Protein AF-A0A5Q0M4Z4-F1 (afdb_monomer)

Sequence (106 aa):
MWKPTTPIVFAGRTLTDQEAWWHEFKDEFYELYEGAVDSDLLTIVCDTMHPRAFNDDPRDIARLAHAVLTYERPELAEAAHGERAHLWRTAAPRAKRSTSCRRPRR

Nearest PDB structures (foldseek):
  7pzm-assembly1_D  TM=2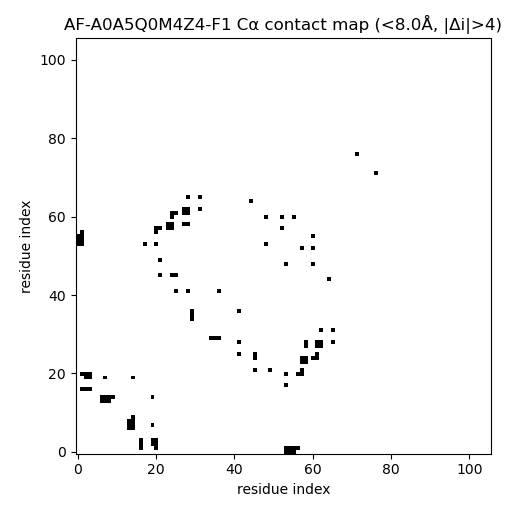.101E-01  e=8.285E+00  Hepatitis B virus ayw/France/Tiollais/1979

Secondary structure (DSSP, 8-state):
----SSPPEETTEEPPHHHHHHHHHHHHHHHHTTT---HHHHHHHHHHHHHHHTTS-HHHHHHHHHHHHS---HHHHHHHHHHHHHHHHHHS---------PPPP-

pLDDT: mean 79.17, std 16.77, range [39.78, 95.44]

Mean predicted aligned error: 13.38 Å

Structure (mmCIF, N/CA/C/O backbone):
data_AF-A0A5Q0M4Z4-F1
#
_entry.id   AF-A0A5Q0M4Z4-F1
#
loop_
_atom_site.group_PDB
_atom_site.id
_atom_site.type_symbol
_atom_site.label_atom_id
_atom_site.label_alt_id
_atom_site.label_comp_id
_atom_site.label_asym_id
_atom_site.label_entity_id
_atom_site.label_seq_id
_atom_site.pdbx_PDB_ins_code
_atom_site.Cartn_x
_atom_site.Cartn_y
_atom_site.Cartn_z
_atom_site.occupancy
_atom_site.B_iso_or_equiv
_atom_site.auth_seq_id
_atom_site.auth_comp_id
_atom_site.auth_asym_id
_atom_site.auth_atom_id
_atom_site.pdbx_PDB_model_num
ATOM 1 N N . MET A 1 1 ? -9.690 14.301 4.132 1.00 78.94 1 MET A N 1
ATOM 2 C CA . MET A 1 1 ? -9.261 13.109 4.882 1.00 78.94 1 MET A CA 1
ATOM 3 C C . MET A 1 1 ? -9.973 11.945 4.247 1.00 78.94 1 MET A C 1
ATOM 5 O O . MET A 1 1 ? -11.202 11.941 4.290 1.00 78.94 1 MET A O 1
ATOM 9 N N . TRP A 1 2 ? -9.235 11.082 3.547 1.00 91.31 2 TRP A N 1
ATOM 10 C CA . TRP A 1 2 ? -9.821 9.897 2.927 1.00 91.31 2 TRP A CA 1
ATOM 11 C C . TRP A 1 2 ? -10.424 9.006 4.015 1.00 91.31 2 TRP A C 1
ATOM 13 O O . TRP A 1 2 ? -9.946 8.999 5.153 1.00 91.31 2 TRP A O 1
ATOM 23 N N . LYS A 1 3 ? -11.503 8.301 3.674 1.00 88.94 3 LYS A N 1
ATOM 24 C CA . LYS A 1 3 ? -12.176 7.366 4.572 1.00 88.94 3 LYS A CA 1
ATOM 25 C C . LYS A 1 3 ? -12.549 6.105 3.809 1.00 88.94 3 LYS A C 1
ATOM 27 O O . LYS A 1 3 ? -13.030 6.224 2.680 1.00 88.94 3 LYS A O 1
ATOM 32 N N . PRO A 1 4 ? -12.399 4.927 4.427 1.00 88.69 4 PRO A N 1
ATOM 33 C CA . PRO A 1 4 ? -12.802 3.685 3.796 1.00 88.69 4 PRO A CA 1
ATOM 34 C C . PRO A 1 4 ? -14.325 3.659 3.617 1.00 88.69 4 PRO A C 1
ATOM 36 O O . PRO A 1 4 ? -15.081 4.085 4.495 1.00 88.69 4 PRO A O 1
ATOM 39 N N . THR A 1 5 ? -14.789 3.136 2.480 1.00 88.94 5 THR A N 1
ATOM 40 C CA . THR A 1 5 ? -16.232 3.024 2.183 1.00 88.94 5 THR A CA 1
ATOM 41 C C . THR A 1 5 ? -16.933 2.085 3.167 1.00 88.94 5 THR A C 1
ATOM 43 O O . THR A 1 5 ? -18.078 2.311 3.560 1.00 88.94 5 THR A O 1
ATOM 46 N N . THR A 1 6 ? -16.228 1.041 3.601 1.00 88.06 6 THR A N 1
ATOM 47 C CA . THR A 1 6 ? -16.676 0.094 4.622 1.00 88.06 6 THR A CA 1
ATOM 48 C C . THR A 1 6 ? -15.653 0.025 5.748 1.00 88.0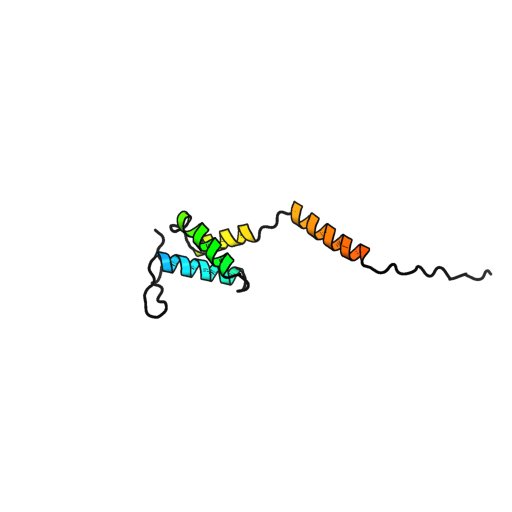6 6 THR A C 1
ATOM 50 O O . THR A 1 6 ? -14.462 -0.075 5.455 1.00 88.06 6 THR A O 1
ATOM 53 N N . PRO A 1 7 ? -16.074 0.020 7.026 1.00 89.81 7 PRO A N 1
ATOM 54 C CA . PRO A 1 7 ? -15.149 -0.150 8.138 1.00 89.81 7 PRO A CA 1
ATOM 55 C C . PRO A 1 7 ? -14.346 -1.445 7.997 1.00 89.81 7 PRO A C 1
ATOM 57 O O . PRO A 1 7 ? -14.921 -2.527 7.871 1.00 89.81 7 PRO A O 1
ATOM 60 N N . ILE A 1 8 ? -13.020 -1.336 8.042 1.00 89.62 8 ILE A N 1
ATOM 61 C CA . ILE A 1 8 ? -12.132 -2.495 7.968 1.00 89.62 8 ILE A CA 1
ATOM 62 C C . ILE A 1 8 ? -11.943 -3.036 9.383 1.00 89.62 8 ILE A C 1
ATOM 64 O O . ILE A 1 8 ? -11.459 -2.327 10.268 1.00 89.62 8 ILE A O 1
ATOM 68 N N . VAL A 1 9 ? -12.337 -4.290 9.602 1.00 91.81 9 VAL A N 1
ATOM 69 C CA . VAL A 1 9 ? -12.134 -4.992 10.874 1.00 91.81 9 VAL A CA 1
ATOM 70 C C . VAL A 1 9 ? -10.950 -5.936 10.724 1.00 91.81 9 VAL A C 1
ATOM 72 O O . VAL A 1 9 ? -11.007 -6.892 9.957 1.00 91.81 9 VAL A O 1
ATOM 75 N N . PHE A 1 10 ? -9.890 -5.688 11.486 1.00 88.00 10 PHE A N 1
ATOM 76 C CA . PHE A 1 10 ? -8.681 -6.503 11.491 1.00 88.00 10 PHE A CA 1
ATOM 77 C C . PHE A 1 10 ? -8.393 -6.982 12.913 1.00 88.00 10 PHE A C 1
ATOM 79 O O . PHE A 1 10 ? -8.361 -6.183 13.846 1.00 88.00 10 PHE A O 1
ATOM 86 N N . ALA A 1 11 ? -8.210 -8.293 13.100 1.00 88.44 11 ALA A N 1
ATOM 87 C CA . ALA A 1 11 ? -7.981 -8.909 14.414 1.00 88.44 11 ALA A CA 1
ATOM 88 C C . ALA A 1 11 ? -9.017 -8.507 15.495 1.00 88.44 11 ALA A C 1
ATOM 90 O O . ALA A 1 11 ? -8.674 -8.293 16.656 1.00 88.44 11 ALA A O 1
ATOM 91 N N . GLY A 1 12 ? -10.294 -8.378 15.113 1.00 89.94 12 GLY A N 1
ATOM 92 C CA . GLY A 1 12 ? -11.387 -8.045 16.035 1.00 89.94 12 GLY A CA 1
ATOM 93 C C . GLY A 1 12 ? -11.483 -6.567 16.437 1.00 89.94 12 GLY A C 1
ATOM 94 O O . GLY A 1 12 ? -12.357 -6.225 17.231 1.00 89.94 12 GLY A O 1
ATOM 95 N N . ARG A 1 13 ? -10.639 -5.686 15.881 1.00 93.81 13 ARG A N 1
ATOM 96 C CA . ARG A 1 13 ? -10.749 -4.227 16.037 1.00 93.81 13 ARG A CA 1
ATOM 97 C C . ARG A 1 13 ? -11.046 -3.546 14.706 1.00 93.81 13 ARG A C 1
ATOM 99 O O . ARG A 1 13 ? -10.540 -3.960 13.666 1.00 93.81 13 ARG A O 1
ATOM 106 N N . THR A 1 14 ? -11.829 -2.475 14.748 1.00 94.25 14 THR A N 1
ATOM 107 C CA . THR A 1 14 ? -11.998 -1.583 13.597 1.00 94.25 14 THR A CA 1
ATOM 108 C C . THR A 1 14 ? -10.753 -0.719 13.450 1.00 94.25 14 THR A C 1
ATOM 110 O O . THR A 1 14 ? -10.300 -0.121 14.428 1.00 94.25 14 THR A O 1
ATOM 113 N N . LEU A 1 15 ? -10.200 -0.673 12.243 1.00 93.56 15 LEU A N 1
ATOM 114 C CA . LEU A 1 15 ? -9.068 0.184 11.915 1.00 93.56 15 LEU A CA 1
ATOM 115 C C . LEU A 1 15 ? -9.481 1.659 11.928 1.00 93.56 15 LEU A C 1
ATOM 117 O O . LEU A 1 15 ? -10.592 2.015 11.531 1.00 93.56 15 LEU A O 1
ATOM 121 N N . THR A 1 16 ? -8.570 2.521 12.371 1.00 93.12 16 THR A N 1
ATOM 122 C CA . THR A 1 16 ? -8.692 3.972 12.170 1.00 93.12 16 THR A CA 1
ATOM 123 C C . THR A 1 16 ? -8.623 4.322 10.682 1.00 93.12 16 THR A C 1
ATOM 125 O O . THR A 1 16 ? -8.085 3.547 9.897 1.00 93.12 16 THR A O 1
ATOM 128 N N . ASP A 1 17 ? -9.099 5.507 10.285 1.00 91.88 17 ASP A N 1
ATOM 129 C CA . ASP A 1 17 ? -9.023 5.974 8.887 1.00 91.88 17 ASP A CA 1
ATOM 130 C C . ASP A 1 17 ? -7.588 5.877 8.323 1.00 91.88 17 ASP A C 1
ATOM 132 O O . ASP A 1 17 ? -7.386 5.475 7.181 1.00 91.88 17 ASP A O 1
ATOM 136 N N . GLN A 1 18 ? -6.582 6.175 9.152 1.00 90.75 18 GLN A N 1
ATOM 137 C CA . GLN A 1 18 ? -5.164 6.048 8.812 1.00 90.75 18 GLN A CA 1
ATOM 138 C C . GLN A 1 18 ? -4.713 4.591 8.653 1.00 90.75 18 GLN A C 1
ATOM 140 O O . GLN A 1 18 ? -4.081 4.244 7.658 1.00 90.75 18 GLN A O 1
ATOM 145 N N . GLU A 1 19 ? -5.038 3.721 9.610 1.00 92.31 19 GLU A N 1
ATOM 146 C CA . GLU A 1 19 ? -4.693 2.298 9.510 1.00 92.31 19 GLU A CA 1
ATOM 147 C C . GLU A 1 19 ? -5.404 1.627 8.327 1.00 92.31 19 GLU A C 1
ATOM 149 O O . GLU A 1 19 ? -4.819 0.771 7.669 1.00 92.31 19 GLU A O 1
ATOM 154 N N . ALA A 1 20 ? -6.642 2.032 8.038 1.00 93.75 20 ALA A N 1
ATOM 155 C CA . ALA A 1 20 ? -7.405 1.565 6.890 1.00 93.75 20 ALA A CA 1
ATOM 156 C C . ALA A 1 20 ? -6.757 2.009 5.573 1.00 93.75 20 ALA A C 1
ATOM 158 O O . ALA A 1 20 ? -6.624 1.197 4.662 1.00 93.75 20 ALA A O 1
ATOM 159 N N . TRP A 1 21 ? -6.282 3.258 5.498 1.00 94.56 21 TRP A N 1
ATOM 160 C CA . TRP A 1 21 ? -5.569 3.757 4.321 1.00 94.56 21 TRP A CA 1
ATOM 161 C C . TRP A 1 21 ? -4.299 2.940 4.077 1.00 94.56 21 TRP A C 1
ATOM 163 O O . TRP A 1 21 ? -4.062 2.468 2.967 1.00 94.56 21 TRP A O 1
ATOM 173 N N . TRP A 1 22 ? -3.504 2.704 5.127 1.00 92.88 22 TRP A N 1
ATOM 174 C CA . TRP A 1 22 ? -2.304 1.869 5.031 1.00 92.88 22 TRP A CA 1
ATOM 175 C C . TRP A 1 22 ? -2.616 0.437 4.620 1.00 92.88 22 TRP A C 1
ATOM 177 O O . TRP A 1 22 ? -1.852 -0.145 3.853 1.00 92.88 22 TRP A O 1
ATOM 187 N N . HIS A 1 23 ? -3.702 -0.131 5.141 1.00 92.62 23 HIS A N 1
ATOM 188 C CA . HIS A 1 23 ? -4.129 -1.477 4.794 1.00 92.62 23 HIS A CA 1
ATOM 189 C C . HIS A 1 23 ? -4.446 -1.577 3.300 1.00 92.62 23 HIS A C 1
ATOM 191 O O . HIS A 1 23 ? -3.869 -2.420 2.624 1.00 92.62 23 HIS A O 1
ATOM 197 N N . GLU A 1 24 ? -5.305 -0.702 2.771 1.00 94.19 24 GLU A N 1
ATOM 198 C CA . GLU A 1 24 ? -5.680 -0.731 1.351 1.00 94.19 24 GLU A CA 1
ATOM 199 C C . GLU A 1 24 ? -4.502 -0.425 0.419 1.00 94.19 24 GLU A C 1
ATOM 201 O O . GLU A 1 24 ? -4.358 -1.077 -0.612 1.00 94.19 24 GLU A O 1
ATOM 206 N N . PHE A 1 25 ? -3.620 0.507 0.795 1.00 94.31 25 PHE A N 1
ATOM 207 C CA . PHE A 1 25 ? -2.418 0.801 0.011 1.00 94.31 25 PHE A CA 1
ATOM 208 C C . PHE A 1 25 ? -1.511 -0.429 -0.087 1.00 94.31 25 PHE A C 1
ATOM 210 O O . PHE A 1 25 ? -1.044 -0.779 -1.168 1.00 94.31 25 PHE A O 1
ATOM 217 N N . LYS A 1 26 ? -1.240 -1.082 1.052 1.00 92.50 26 LYS A N 1
ATOM 218 C CA . LYS A 1 26 ? -0.338 -2.237 1.108 1.00 92.50 26 LYS A CA 1
ATOM 219 C C . LYS A 1 26 ? -0.904 -3.441 0.367 1.00 92.50 26 LYS A C 1
ATOM 221 O O . LYS A 1 26 ? -0.131 -4.132 -0.283 1.00 92.50 26 LYS A O 1
ATOM 226 N N . ASP A 1 27 ? -2.208 -3.663 0.470 1.00 93.19 27 ASP A N 1
ATOM 227 C CA . ASP A 1 27 ? -2.910 -4.757 -0.201 1.00 93.19 27 ASP A CA 1
ATOM 228 C C . ASP A 1 27 ? -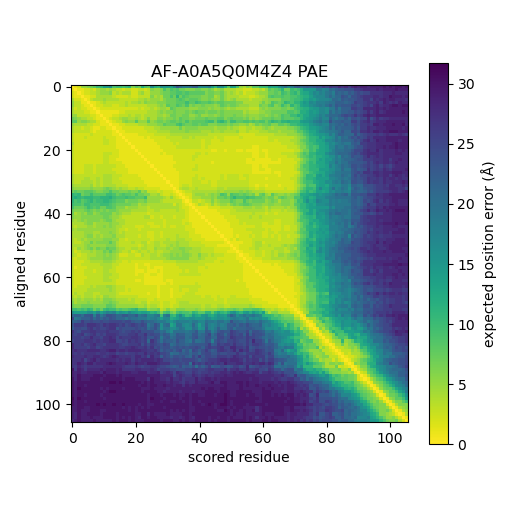2.816 -4.614 -1.729 1.00 93.19 27 ASP A C 1
ATOM 230 O O . ASP A 1 27 ? -2.231 -5.472 -2.387 1.00 93.19 27 ASP A O 1
ATOM 234 N N . GLU A 1 28 ? -3.229 -3.467 -2.285 1.00 94.50 28 GLU A N 1
ATOM 235 C CA . GLU A 1 28 ? -3.137 -3.204 -3.732 1.00 94.50 28 GLU A CA 1
ATOM 236 C C . GLU A 1 28 ? -1.679 -3.255 -4.221 1.00 94.50 28 GLU A C 1
ATOM 238 O O . GLU A 1 28 ? -1.378 -3.830 -5.264 1.00 94.50 28 GLU A O 1
ATOM 243 N N . PHE A 1 29 ? -0.734 -2.686 -3.466 1.00 91.75 29 PHE A N 1
ATOM 244 C CA . PHE A 1 29 ? 0.676 -2.700 -3.856 1.00 91.75 29 PHE A CA 1
ATOM 245 C C . PHE A 1 29 ? 1.277 -4.113 -3.826 1.00 91.75 29 PHE A C 1
ATOM 247 O O . PHE A 1 29 ? 2.101 -4.450 -4.675 1.00 91.75 29 PHE A O 1
ATOM 254 N N . TYR A 1 30 ? 0.863 -4.953 -2.875 1.00 91.12 30 TYR A N 1
ATOM 255 C CA . TYR A 1 30 ? 1.265 -6.357 -2.812 1.00 91.12 30 TYR A CA 1
ATOM 256 C C . TYR A 1 30 ? 0.704 -7.149 -3.999 1.00 91.12 30 TYR A C 1
ATOM 258 O O . TYR A 1 30 ? 1.441 -7.919 -4.616 1.00 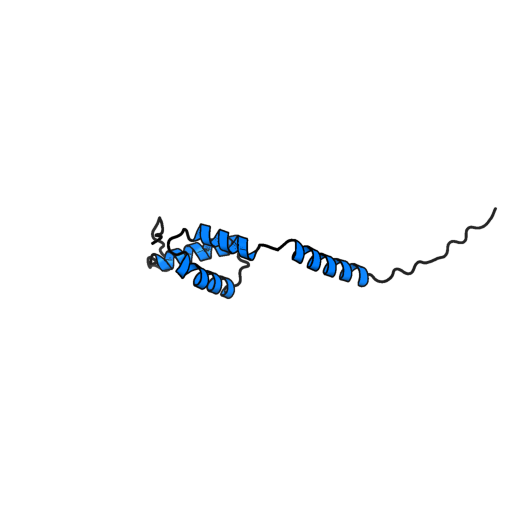91.12 30 TYR A O 1
ATOM 266 N N . GLU A 1 31 ? -0.560 -6.913 -4.366 1.00 92.44 31 GLU A N 1
ATOM 267 C CA . GLU 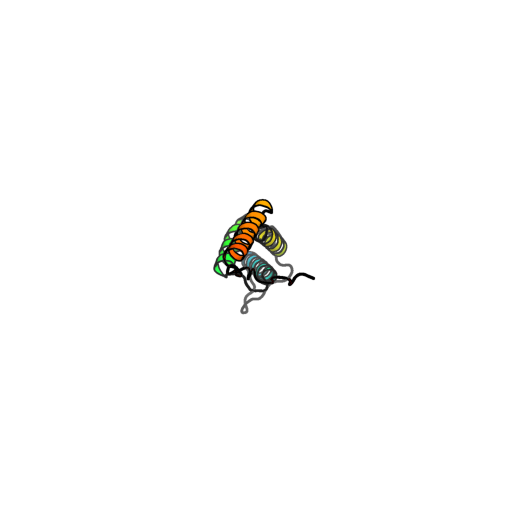A 1 31 ? -1.194 -7.515 -5.544 1.00 92.44 31 GLU A CA 1
ATOM 268 C C . GLU A 1 31 ? -0.495 -7.117 -6.853 1.00 92.44 31 GLU A C 1
ATOM 270 O O . GLU A 1 31 ? -0.227 -7.983 -7.686 1.00 92.44 31 GLU A O 1
ATOM 275 N N . LEU A 1 32 ? -0.128 -5.840 -7.021 1.00 91.38 32 LEU A N 1
ATOM 276 C CA . LEU A 1 32 ? 0.564 -5.340 -8.220 1.00 91.38 32 LEU A CA 1
ATOM 277 C C . LEU A 1 32 ? 1.931 -6.004 -8.454 1.00 91.38 32 LEU A C 1
ATOM 279 O O . LEU A 1 32 ? 2.343 -6.175 -9.597 1.00 91.38 32 LEU A O 1
ATOM 283 N N . TYR A 1 33 ? 2.613 -6.405 -7.381 1.00 89.00 33 TYR A N 1
ATOM 284 C CA . TYR A 1 33 ? 3.876 -7.147 -7.437 1.00 89.00 33 TYR A CA 1
ATOM 285 C C . TYR A 1 33 ? 3.689 -8.674 -7.391 1.00 89.00 33 TYR A C 1
ATOM 287 O O . TYR A 1 33 ? 4.665 -9.395 -7.185 1.00 89.00 33 TYR A O 1
ATOM 295 N N . GLU A 1 34 ? 2.459 -9.184 -7.538 1.00 88.25 34 GLU A N 1
ATOM 296 C CA . GLU A 1 34 ? 2.120 -10.616 -7.441 1.00 88.25 34 GLU A CA 1
ATOM 297 C C . GLU A 1 34 ? 2.636 -11.270 -6.141 1.00 88.25 34 GLU A C 1
ATOM 299 O O . GLU A 1 34 ? 3.027 -12.438 -6.095 1.00 88.25 34 GLU A O 1
ATOM 304 N N . GLY A 1 35 ? 2.684 -10.486 -5.064 1.00 83.62 35 GLY A N 1
ATOM 305 C CA . GLY A 1 35 ? 3.205 -10.886 -3.762 1.00 83.62 35 GLY A CA 1
ATOM 306 C C . GLY A 1 35 ? 4.729 -11.004 -3.654 1.00 83.62 35 GLY A C 1
ATOM 307 O O . GLY A 1 35 ? 5.236 -11.372 -2.594 1.00 83.62 35 GLY A O 1
ATOM 308 N N . ALA A 1 36 ? 5.471 -10.649 -4.705 1.00 85.31 36 ALA A N 1
ATOM 309 C CA . ALA A 1 36 ? 6.934 -10.660 -4.746 1.00 85.31 36 ALA A CA 1
ATOM 310 C C . ALA A 1 36 ? 7.569 -9.319 -4.321 1.00 85.31 36 ALA A C 1
ATOM 312 O O . ALA A 1 36 ? 8.693 -9.005 -4.720 1.00 85.31 36 ALA A O 1
ATOM 313 N N . VAL A 1 37 ? 6.861 -8.513 -3.524 1.00 84.88 37 VAL A N 1
ATOM 314 C CA . VAL A 1 37 ? 7.381 -7.247 -2.996 1.00 84.88 37 VAL A CA 1
ATOM 315 C C . VAL A 1 37 ? 8.089 -7.459 -1.661 1.00 84.88 37 VAL A C 1
ATOM 317 O O . VAL A 1 37 ? 7.596 -8.142 -0.764 1.00 84.88 37 VAL A O 1
ATOM 320 N N . ASP A 1 38 ? 9.258 -6.841 -1.532 1.00 87.75 38 ASP A N 1
ATOM 321 C CA . ASP A 1 38 ? 10.011 -6.793 -0.286 1.00 87.75 38 ASP A CA 1
ATOM 322 C C . ASP A 1 38 ? 9.249 -5.989 0.790 1.00 87.75 38 ASP A C 1
ATOM 324 O O . ASP A 1 38 ? 8.726 -4.901 0.527 1.00 87.75 38 ASP A O 1
ATOM 328 N N . SER A 1 39 ? 9.163 -6.527 2.011 1.00 84.12 39 SER A N 1
ATOM 329 C CA . SER A 1 39 ? 8.389 -5.912 3.098 1.00 84.12 39 SER A CA 1
ATOM 330 C C . SER A 1 39 ? 8.967 -4.579 3.575 1.00 84.12 39 SER A C 1
ATOM 332 O O . SER A 1 39 ? 8.210 -3.706 4.019 1.00 84.12 39 SER A O 1
ATOM 334 N N . ASP A 1 40 ? 10.286 -4.405 3.479 1.00 88.44 40 ASP A N 1
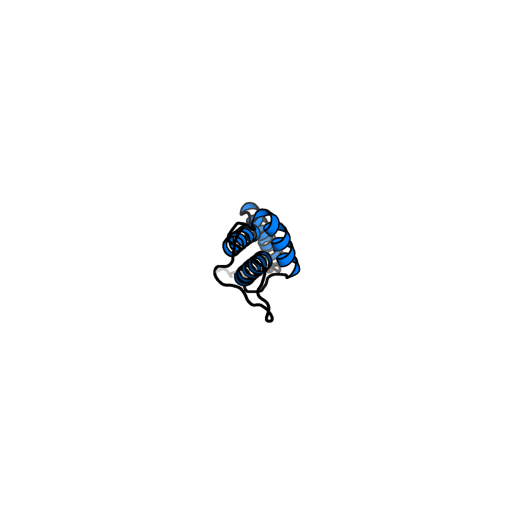ATOM 335 C CA . ASP A 1 40 ? 10.956 -3.168 3.874 1.00 88.44 40 ASP A CA 1
ATOM 336 C C . ASP A 1 40 ? 10.708 -2.097 2.812 1.00 88.44 40 ASP A C 1
ATOM 338 O O . ASP A 1 40 ? 10.329 -0.974 3.152 1.00 88.44 40 ASP A O 1
ATOM 342 N N . LEU A 1 41 ? 10.799 -2.457 1.526 1.00 87.25 41 LEU A N 1
ATOM 343 C CA . LEU A 1 41 ? 10.405 -1.584 0.419 1.00 87.25 41 LEU A CA 1
ATOM 344 C C . LEU A 1 41 ? 8.950 -1.124 0.567 1.00 87.25 41 LEU A C 1
ATOM 346 O O . LEU A 1 41 ? 8.673 0.074 0.489 1.00 87.25 41 LEU A O 1
ATOM 350 N N . LEU A 1 42 ? 8.026 -2.052 0.824 1.00 88.12 42 LEU A N 1
ATOM 351 C CA . LEU A 1 42 ? 6.609 -1.740 1.011 1.00 88.12 42 LEU A CA 1
ATOM 352 C C . LEU A 1 42 ? 6.393 -0.745 2.161 1.00 88.12 42 LEU A C 1
ATOM 354 O O . LEU A 1 42 ? 5.591 0.185 2.049 1.00 88.12 42 LEU A O 1
ATOM 358 N N . THR A 1 43 ? 7.125 -0.920 3.261 1.00 88.00 43 THR A N 1
ATOM 359 C CA . THR A 1 43 ? 7.067 -0.020 4.418 1.00 88.00 43 THR A CA 1
ATOM 360 C C . THR A 1 43 ? 7.604 1.367 4.068 1.00 88.00 43 THR A C 1
ATOM 362 O O . THR A 1 43 ? 6.913 2.357 4.300 1.00 88.00 43 THR A O 1
ATOM 365 N N . ILE A 1 44 ? 8.771 1.446 3.424 1.00 90.44 44 ILE A N 1
ATOM 366 C CA . ILE A 1 44 ? 9.398 2.711 3.014 1.00 90.44 44 ILE A CA 1
ATOM 367 C C . ILE A 1 44 ? 8.488 3.504 2.072 1.00 90.44 44 ILE A C 1
ATOM 369 O O . ILE A 1 44 ? 8.313 4.713 2.250 1.00 90.44 44 ILE A O 1
ATOM 373 N N . VAL A 1 45 ? 7.899 2.847 1.069 1.00 90.75 45 VAL A N 1
ATOM 374 C CA . VAL A 1 45 ? 6.995 3.505 0.116 1.00 90.75 45 VAL A CA 1
ATOM 375 C C . VAL A 1 45 ? 5.750 4.019 0.842 1.00 90.75 45 VAL A C 1
ATOM 377 O O . VAL A 1 45 ? 5.366 5.174 0.652 1.00 90.75 45 VAL A O 1
ATOM 380 N N . CYS A 1 46 ? 5.157 3.207 1.719 1.00 88.88 46 CYS A N 1
ATOM 381 C CA . CYS A 1 46 ? 3.968 3.587 2.478 1.00 88.88 46 CYS A CA 1
ATOM 382 C C . CYS A 1 46 ? 4.234 4.800 3.395 1.00 88.88 46 CYS A C 1
ATOM 384 O O . CYS A 1 46 ? 3.494 5.786 3.341 1.00 88.88 46 CYS A O 1
ATOM 386 N N . ASP A 1 47 ? 5.342 4.794 4.144 1.00 90.31 47 ASP A N 1
ATOM 387 C CA . ASP A 1 47 ? 5.753 5.906 5.016 1.00 90.31 47 ASP A CA 1
ATOM 388 C C . ASP A 1 47 ? 6.086 7.181 4.228 1.00 90.31 47 ASP A C 1
ATOM 390 O O . ASP A 1 47 ? 5.832 8.300 4.683 1.00 90.31 47 ASP A O 1
ATOM 394 N N . THR A 1 48 ? 6.625 7.033 3.018 1.00 91.44 48 THR A N 1
ATOM 395 C CA . THR A 1 48 ? 6.957 8.164 2.142 1.00 91.44 48 THR A CA 1
ATOM 396 C C . THR A 1 48 ? 5.705 8.819 1.558 1.00 91.44 48 THR A C 1
ATOM 398 O O . THR A 1 48 ? 5.624 10.053 1.475 1.00 91.44 48 THR A O 1
ATOM 401 N N . MET A 1 49 ? 4.731 8.011 1.140 1.00 89.00 49 MET A N 1
ATOM 402 C CA . MET A 1 49 ? 3.549 8.474 0.411 1.00 89.00 49 MET A CA 1
ATOM 403 C C . MET A 1 49 ? 2.451 8.977 1.345 1.00 89.00 49 MET A C 1
ATOM 405 O O . MET A 1 49 ? 1.844 10.013 1.068 1.00 89.00 49 MET A O 1
ATOM 409 N N . HIS A 1 50 ? 2.235 8.307 2.479 1.00 89.06 50 HIS A N 1
ATOM 410 C CA . HIS A 1 50 ? 1.119 8.598 3.377 1.00 89.06 50 HIS A CA 1
ATOM 411 C C . HIS A 1 50 ? 1.016 10.084 3.791 1.00 89.06 50 HIS A C 1
ATOM 413 O O . HIS A 1 50 ? -0.053 10.665 3.611 1.00 89.06 50 HIS A O 1
ATOM 419 N N . PRO A 1 51 ? 2.086 10.782 4.233 1.00 90.50 51 PRO A N 1
ATOM 420 C CA . PRO A 1 51 ? 1.983 12.192 4.629 1.00 90.50 51 PRO A CA 1
ATOM 421 C C . PRO A 1 51 ? 1.518 13.139 3.513 1.00 90.50 51 PRO A C 1
ATOM 423 O O . PRO A 1 51 ? 1.065 14.245 3.796 1.00 90.50 51 PRO A O 1
ATOM 426 N N . ARG A 1 52 ? 1.676 12.733 2.247 1.00 90.69 52 ARG A N 1
ATOM 427 C CA . ARG A 1 52 ? 1.382 13.548 1.060 1.00 90.69 52 ARG A CA 1
ATOM 428 C C . ARG A 1 52 ? 0.054 13.178 0.411 1.00 90.69 52 ARG A C 1
ATOM 430 O O . ARG A 1 52 ? -0.573 14.051 -0.172 1.00 90.69 52 ARG A O 1
ATOM 437 N N . ALA A 1 53 ? -0.351 11.916 0.534 1.00 91.69 53 ALA A N 1
ATOM 438 C CA . ALA A 1 53 ? -1.446 11.329 -0.228 1.00 91.69 53 ALA A CA 1
ATOM 439 C C . ALA A 1 53 ? -2.578 10.754 0.642 1.00 91.69 53 ALA A C 1
ATOM 441 O O . ALA A 1 53 ? -3.494 10.122 0.134 1.00 91.69 53 ALA A O 1
ATOM 442 N N . PHE A 1 54 ? -2.561 10.979 1.959 1.00 90.00 54 PHE A N 1
ATOM 443 C CA . PHE A 1 54 ? -3.598 10.473 2.870 1.00 90.00 54 PHE A CA 1
ATOM 444 C C . PHE A 1 54 ? -5.021 11.001 2.579 1.00 90.00 54 PHE A C 1
ATOM 446 O O . PHE A 1 54 ? -6.013 10.495 3.098 1.00 90.00 54 PHE A O 1
ATOM 453 N N . ASN A 1 55 ? -5.157 12.054 1.774 1.00 93.31 55 ASN A N 1
ATOM 454 C CA . ASN A 1 55 ? -6.469 12.535 1.336 1.00 93.31 55 ASN A CA 1
ATOM 455 C C . ASN A 1 55 ? -6.952 11.883 0.035 1.00 93.31 55 ASN A C 1
ATOM 457 O O . ASN A 1 55 ? -8.121 12.062 -0.302 1.00 93.31 55 ASN A O 1
ATOM 461 N N . ASP A 1 56 ? -6.081 11.149 -0.647 1.00 93.88 56 ASP A N 1
ATOM 462 C CA . ASP A 1 56 ? -6.332 10.506 -1.928 1.00 93.88 56 ASP A CA 1
ATOM 463 C C . ASP A 1 56 ? -6.633 9.014 -1.736 1.00 93.88 56 ASP A C 1
ATOM 465 O O . ASP A 1 56 ? -6.391 8.445 -0.665 1.00 93.88 56 ASP A O 1
ATOM 469 N N . ASP A 1 57 ? -7.176 8.380 -2.777 1.00 94.06 57 ASP A N 1
ATOM 470 C CA . ASP A 1 57 ? -7.485 6.951 -2.755 1.00 94.06 57 ASP A CA 1
ATOM 471 C C . ASP A 1 57 ? -6.189 6.120 -2.652 1.00 94.06 57 ASP A C 1
ATOM 473 O O . ASP A 1 57 ? -5.340 6.197 -3.547 1.00 94.06 57 ASP A O 1
ATOM 477 N N . PRO A 1 58 ? -6.008 5.313 -1.590 1.00 94.62 58 PRO A N 1
ATOM 478 C CA . PRO A 1 58 ? -4.792 4.534 -1.385 1.00 94.62 58 PRO A CA 1
ATOM 479 C C . PRO A 1 58 ? -4.483 3.574 -2.541 1.00 94.62 58 PRO A C 1
ATOM 481 O O . PRO A 1 58 ? -3.308 3.339 -2.821 1.00 94.62 58 PRO A O 1
ATOM 484 N N . ARG A 1 59 ? -5.493 3.051 -3.248 1.00 94.12 59 ARG A N 1
ATOM 485 C CA . ARG A 1 59 ? -5.297 2.126 -4.376 1.00 94.12 59 ARG A CA 1
ATOM 486 C C . ARG A 1 59 ? -4.752 2.847 -5.598 1.00 94.12 59 ARG A C 1
ATOM 488 O O . ARG A 1 59 ? -3.815 2.376 -6.239 1.00 94.12 59 ARG A O 1
ATOM 495 N N . ASP A 1 60 ? -5.284 4.027 -5.897 1.00 94.94 60 ASP A N 1
ATOM 496 C CA . ASP A 1 60 ? -4.779 4.844 -7.003 1.00 94.94 60 ASP A CA 1
ATOM 497 C C . ASP A 1 60 ? -3.352 5.328 -6.726 1.00 94.94 60 ASP A C 1
ATOM 499 O O . ASP A 1 60 ? -2.499 5.327 -7.618 1.00 94.94 60 ASP A O 1
ATOM 503 N N . ILE A 1 61 ? -3.052 5.656 -5.468 1.00 95.44 61 ILE A N 1
ATOM 504 C CA . ILE A 1 61 ? -1.701 6.018 -5.037 1.00 95.44 61 ILE A CA 1
ATOM 505 C C . ILE A 1 61 ? -0.746 4.819 -5.121 1.00 95.44 61 ILE A C 1
ATOM 507 O O . ILE A 1 61 ? 0.398 4.993 -5.547 1.00 95.44 61 ILE A O 1
ATOM 511 N N . ALA A 1 62 ? -1.196 3.603 -4.792 1.00 94.50 62 ALA A N 1
ATOM 512 C CA . ALA A 1 62 ? -0.413 2.378 -4.968 1.00 94.50 62 ALA A CA 1
ATOM 513 C C . ALA A 1 62 ? -0.089 2.114 -6.446 1.00 94.50 62 ALA A C 1
ATOM 515 O O . ALA A 1 62 ? 1.070 1.866 -6.784 1.00 94.50 62 ALA A O 1
ATOM 516 N N . ARG A 1 63 ? -1.068 2.266 -7.346 1.00 94.38 63 ARG A N 1
ATOM 517 C CA . ARG A 1 63 ? -0.864 2.143 -8.801 1.00 94.38 63 ARG A CA 1
ATOM 518 C C . ARG A 1 63 ? 0.112 3.175 -9.341 1.00 94.38 63 ARG A C 1
ATOM 520 O O . ARG A 1 63 ? 0.974 2.836 -10.150 1.00 94.38 63 ARG A O 1
ATOM 527 N N . LEU A 1 64 ? 0.003 4.424 -8.886 1.00 93.62 64 LEU A N 1
ATOM 528 C CA . LEU A 1 64 ? 0.929 5.488 -9.266 1.00 93.62 64 LEU A CA 1
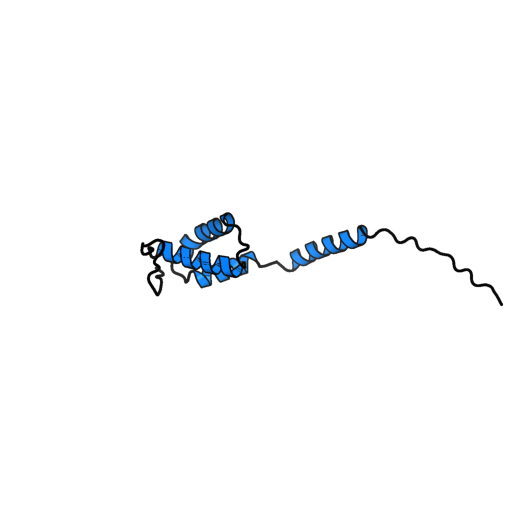ATOM 529 C C . LEU A 1 64 ? 2.353 5.171 -8.795 1.00 93.62 64 LEU A C 1
ATOM 531 O O . LEU A 1 64 ? 3.297 5.277 -9.577 1.00 93.62 64 LEU A O 1
ATOM 535 N N . ALA A 1 65 ? 2.508 4.757 -7.536 1.00 91.75 65 ALA A N 1
ATOM 536 C CA . ALA A 1 65 ? 3.799 4.380 -6.973 1.00 91.75 65 ALA A CA 1
ATOM 537 C C . ALA A 1 65 ? 4.423 3.205 -7.740 1.00 91.75 65 ALA A C 1
ATOM 539 O O . ALA A 1 65 ? 5.590 3.277 -8.121 1.00 91.75 65 ALA A O 1
ATOM 540 N N . HIS A 1 66 ? 3.634 2.167 -8.027 1.00 91.25 66 HIS A N 1
ATOM 541 C CA . HIS A 1 66 ? 4.062 1.030 -8.835 1.00 91.25 66 HIS A CA 1
ATOM 542 C C . HIS A 1 66 ? 4.526 1.483 -10.222 1.00 91.25 66 HIS A C 1
ATOM 544 O O . HIS A 1 66 ? 5.660 1.208 -10.598 1.00 91.25 66 HIS A O 1
ATOM 550 N N . ALA A 1 67 ? 3.709 2.258 -10.943 1.00 90.62 67 ALA A N 1
ATOM 551 C CA . ALA A 1 67 ? 4.047 2.743 -12.280 1.00 90.62 67 ALA A CA 1
ATOM 552 C C . ALA A 1 67 ? 5.366 3.531 -12.309 1.00 90.62 67 ALA A C 1
ATOM 554 O O . ALA A 1 67 ? 6.157 3.360 -13.233 1.00 90.62 67 ALA A O 1
ATOM 555 N N . VAL A 1 68 ? 5.622 4.365 -11.296 1.00 89.12 68 VAL A N 1
ATOM 556 C CA . VAL A 1 68 ? 6.878 5.120 -11.167 1.00 89.12 68 VAL A CA 1
ATOM 557 C C . VAL A 1 68 ? 8.067 4.198 -10.885 1.00 89.12 68 VAL A C 1
ATOM 559 O O . VAL A 1 68 ? 9.136 4.401 -11.456 1.00 89.12 68 VAL A O 1
ATOM 562 N N . LEU A 1 69 ? 7.900 3.189 -10.028 1.00 86.69 69 LEU A N 1
ATOM 563 C CA . LEU A 1 69 ? 8.975 2.269 -9.640 1.00 86.69 69 LEU A CA 1
ATOM 564 C C . LEU A 1 69 ? 9.313 1.244 -10.726 1.00 86.69 69 LEU A C 1
ATOM 566 O O . LEU A 1 69 ? 10.469 0.845 -10.846 1.00 86.69 69 LEU A O 1
ATOM 570 N N . THR A 1 70 ? 8.334 0.835 -11.531 1.00 85.69 70 THR A N 1
ATOM 571 C CA . THR A 1 70 ? 8.535 -0.086 -12.660 1.00 85.69 70 THR A CA 1
ATOM 572 C C . THR A 1 70 ? 8.908 0.624 -13.955 1.00 85.69 70 THR A C 1
ATOM 574 O O . THR A 1 70 ? 9.134 -0.030 -14.972 1.00 85.69 70 THR A O 1
ATOM 577 N N . TYR A 1 71 ? 8.933 1.958 -13.964 1.00 84.19 71 TYR A N 1
ATOM 578 C CA . TYR A 1 71 ? 9.299 2.712 -15.151 1.00 84.19 71 TYR A CA 1
ATOM 579 C C . TYR A 1 71 ? 10.795 2.550 -15.452 1.00 84.19 71 TYR A C 1
ATOM 581 O O . TYR A 1 71 ? 11.651 3.200 -14.848 1.00 84.19 71 TYR A O 1
ATOM 589 N N . GLU A 1 72 ? 11.119 1.715 -16.436 1.00 71.06 72 GLU A N 1
ATOM 590 C CA . GLU A 1 72 ? 12.450 1.690 -17.034 1.00 71.06 72 GLU A CA 1
ATOM 591 C C . GLU A 1 72 ? 12.572 2.803 -18.076 1.00 71.06 72 GLU A C 1
ATOM 593 O O . GLU A 1 72 ? 11.811 2.875 -19.044 1.00 71.06 72 GLU A O 1
ATOM 598 N N . ARG A 1 73 ? 13.564 3.686 -17.909 1.00 66.50 73 ARG A N 1
ATOM 599 C CA . ARG A 1 73 ? 13.865 4.687 -18.935 1.00 66.50 73 ARG A CA 1
ATOM 600 C C . ARG A 1 73 ? 14.449 3.969 -20.165 1.00 66.50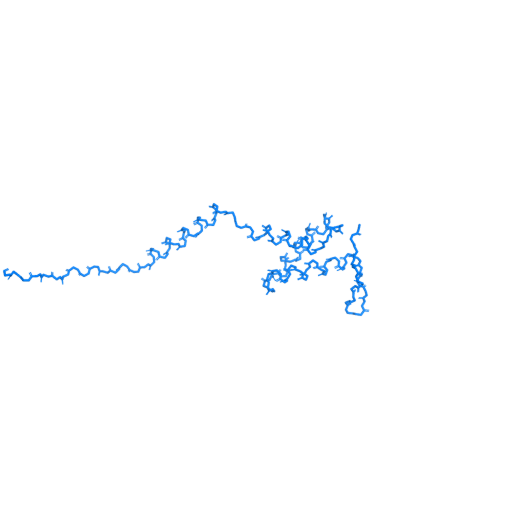 73 ARG A C 1
ATOM 602 O O . ARG A 1 73 ? 15.480 3.309 -20.011 1.00 66.50 73 ARG A O 1
ATOM 609 N N . PRO A 1 74 ? 13.878 4.135 -21.375 1.00 64.38 74 PRO A N 1
ATOM 610 C CA . PRO A 1 74 ? 14.288 3.378 -22.566 1.00 64.38 74 PRO A CA 1
ATOM 611 C C . PRO A 1 74 ? 15.795 3.439 -22.859 1.00 64.38 74 PRO A C 1
ATOM 613 O O . PRO A 1 74 ? 16.425 2.433 -23.164 1.00 64.38 74 PRO A O 1
ATOM 616 N N . GLU A 1 75 ? 16.401 4.610 -22.664 1.00 63.28 75 GLU A N 1
ATOM 617 C CA . GLU A 1 75 ? 17.827 4.871 -22.915 1.00 63.28 75 GLU A CA 1
ATOM 618 C C . GLU A 1 75 ? 18.776 4.073 -22.001 1.00 63.28 75 GLU A C 1
ATOM 620 O O . GLU A 1 75 ? 19.927 3.828 -22.356 1.00 63.28 75 GLU A O 1
ATOM 625 N N . LEU A 1 76 ? 18.315 3.681 -20.809 1.00 56.75 76 LEU A N 1
ATOM 626 C CA . LEU A 1 76 ? 19.096 2.894 -19.847 1.00 56.75 76 LEU A CA 1
ATOM 627 C C . LEU A 1 76 ? 18.855 1.388 -20.026 1.00 56.75 76 LEU A C 1
ATOM 629 O O . LEU A 1 76 ? 19.776 0.593 -19.827 1.00 56.75 76 LEU A O 1
ATOM 633 N N . ALA A 1 77 ? 17.655 1.000 -20.463 1.00 58.22 77 ALA A N 1
ATOM 634 C CA . ALA A 1 77 ? 17.321 -0.386 -20.781 1.00 58.22 77 ALA A CA 1
ATOM 635 C C . ALA A 1 77 ? 18.126 -0.901 -21.991 1.00 58.22 77 ALA A C 1
ATOM 637 O O . ALA A 1 77 ? 18.667 -2.008 -21.956 1.00 58.22 77 ALA A O 1
ATOM 638 N N . GLU A 1 78 ? 18.297 -0.082 -23.035 1.00 53.97 78 GLU A N 1
ATOM 639 C CA . GLU A 1 78 ? 19.108 -0.439 -24.209 1.00 53.97 78 GLU A CA 1
ATOM 640 C C . GLU A 1 78 ? 20.588 -0.675 -23.862 1.00 53.97 78 GLU A C 1
ATOM 642 O O . GLU A 1 78 ? 21.203 -1.613 -24.379 1.00 53.97 78 GLU A O 1
ATOM 647 N N . ALA A 1 79 ? 21.155 0.110 -22.938 1.00 56.16 79 ALA A N 1
ATOM 648 C CA . ALA A 1 79 ? 22.527 -0.074 -22.461 1.00 56.16 79 ALA A CA 1
ATOM 649 C C . ALA A 1 79 ? 22.699 -1.404 -21.699 1.00 56.16 79 ALA A C 1
ATOM 651 O O . ALA A 1 79 ? 23.631 -2.163 -21.982 1.00 56.16 79 ALA A O 1
ATOM 652 N N . ALA A 1 80 ? 21.762 -1.740 -20.805 1.00 57.03 80 ALA A N 1
ATOM 653 C CA . ALA A 1 80 ? 21.780 -2.996 -20.053 1.00 57.03 80 ALA A CA 1
ATOM 654 C C . ALA A 1 80 ? 21.567 -4.229 -20.956 1.00 57.03 80 ALA A C 1
ATOM 656 O O . ALA A 1 80 ? 22.236 -5.257 -20.797 1.00 57.03 80 ALA A O 1
ATOM 657 N N . HIS A 1 81 ? 20.683 -4.135 -21.955 1.00 57.81 81 HIS A N 1
ATOM 658 C CA . HIS A 1 81 ? 20.493 -5.184 -22.961 1.00 57.81 81 HIS A CA 1
ATOM 659 C C . HIS A 1 81 ? 21.710 -5.340 -23.884 1.00 57.81 81 HIS A C 1
ATOM 661 O O . HIS A 1 81 ? 22.081 -6.469 -24.225 1.00 57.81 81 HIS A O 1
ATOM 667 N N . GLY A 1 82 ? 22.363 -4.234 -24.251 1.00 58.28 82 GLY A N 1
ATOM 668 C CA . GLY A 1 82 ? 23.598 -4.219 -25.032 1.00 58.28 82 GLY A CA 1
ATOM 669 C C . GLY A 1 82 ? 24.754 -4.934 -24.331 1.00 58.28 82 GLY A C 1
ATOM 670 O O . GLY A 1 82 ? 25.399 -5.789 -24.945 1.00 58.28 82 GLY A O 1
AT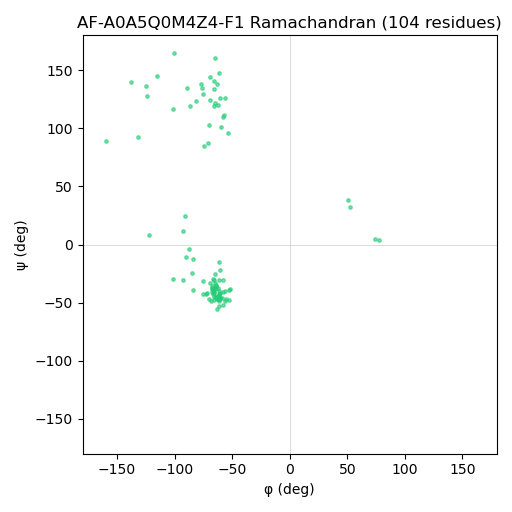OM 671 N N . GLU A 1 83 ? 24.978 -4.663 -23.042 1.00 55.81 83 GLU A N 1
ATOM 672 C CA . GLU A 1 83 ? 26.012 -5.337 -22.243 1.00 55.81 83 GLU A CA 1
ATOM 673 C C . GLU A 1 83 ? 25.745 -6.836 -22.086 1.00 55.81 83 GLU A C 1
ATOM 675 O O . GLU A 1 83 ? 26.643 -7.653 -22.311 1.00 55.81 83 GLU A O 1
ATOM 680 N N . ARG A 1 84 ? 24.500 -7.230 -21.787 1.00 55.62 84 ARG A N 1
ATOM 681 C CA . ARG A 1 84 ? 24.117 -8.649 -21.700 1.00 55.62 84 ARG A CA 1
ATOM 682 C C . ARG A 1 84 ? 24.343 -9.357 -23.036 1.00 55.62 84 ARG A C 1
ATOM 684 O O . ARG A 1 84 ? 24.954 -10.424 -23.072 1.00 55.62 84 ARG A O 1
ATOM 691 N N . ALA A 1 85 ? 23.918 -8.755 -24.147 1.00 57.97 85 ALA A N 1
ATOM 692 C CA . ALA A 1 85 ? 24.118 -9.310 -25.486 1.00 57.97 85 ALA A CA 1
ATOM 693 C C . ALA A 1 85 ? 25.599 -9.366 -25.904 1.00 57.97 85 ALA A C 1
ATOM 695 O O . ALA A 1 85 ? 25.983 -10.246 -26.681 1.00 57.97 85 ALA A O 1
ATOM 696 N N . HIS A 1 86 ? 26.432 -8.442 -25.417 1.00 58.28 86 HIS A N 1
ATOM 697 C CA . HIS A 1 86 ? 27.877 -8.468 -25.626 1.00 58.28 86 HIS A CA 1
ATOM 698 C C . HIS A 1 86 ? 28.526 -9.609 -24.836 1.00 58.28 86 HIS A C 1
ATOM 700 O O . HIS A 1 86 ? 29.274 -10.389 -25.422 1.00 58.28 86 HIS A O 1
ATOM 706 N N . LEU A 1 87 ? 28.185 -9.765 -23.553 1.00 55.50 87 LEU A N 1
ATOM 707 C CA . LEU A 1 87 ? 28.658 -10.856 -22.694 1.00 55.50 87 LEU A CA 1
ATOM 708 C C . LEU A 1 87 ? 28.360 -12.233 -23.300 1.00 55.50 87 LEU A C 1
ATOM 710 O O . LEU A 1 87 ? 29.270 -13.057 -23.407 1.00 55.50 87 LEU A O 1
ATOM 714 N N . TRP A 1 88 ? 27.137 -12.459 -23.793 1.00 55.38 88 TRP A N 1
ATOM 715 C CA . TRP A 1 88 ? 26.770 -13.706 -24.480 1.00 55.38 88 TRP A CA 1
ATOM 716 C C . TRP A 1 88 ? 27.550 -13.925 -25.786 1.00 55.38 88 TRP A C 1
ATOM 718 O O . TRP A 1 88 ? 27.954 -15.050 -26.081 1.00 55.38 88 TRP A O 1
ATOM 728 N N . ARG A 1 89 ? 27.823 -12.861 -26.554 1.00 58.19 89 ARG A N 1
ATOM 729 C CA . ARG A 1 89 ? 28.637 -12.943 -27.781 1.00 58.19 89 ARG A CA 1
ATOM 730 C C . ARG A 1 89 ? 30.113 -13.226 -27.504 1.00 58.19 89 ARG A C 1
ATOM 732 O O . ARG A 1 89 ? 30.745 -13.911 -28.303 1.00 58.19 89 ARG A O 1
ATOM 739 N N . THR A 1 90 ? 30.660 -12.730 -26.398 1.00 59.19 90 THR A N 1
ATOM 740 C CA . THR A 1 90 ? 32.063 -12.963 -26.015 1.00 59.19 90 THR A CA 1
ATOM 741 C C . THR A 1 90 ? 32.288 -14.264 -25.251 1.00 59.19 90 THR A C 1
ATOM 743 O O . THR A 1 90 ? 33.395 -14.794 -25.292 1.00 59.19 90 THR A O 1
ATOM 746 N N . ALA A 1 91 ? 31.260 -14.793 -24.582 1.00 58.03 91 ALA A N 1
ATOM 747 C CA . ALA A 1 91 ? 31.327 -16.052 -23.838 1.00 58.03 91 ALA A CA 1
ATOM 748 C C . ALA A 1 91 ? 31.112 -17.298 -24.717 1.00 58.03 91 ALA A C 1
ATOM 750 O O . ALA A 1 91 ? 31.387 -18.414 -24.278 1.00 58.03 91 ALA A O 1
ATOM 751 N N . ALA A 1 92 ? 30.645 -17.136 -25.960 1.00 54.84 92 ALA A N 1
ATOM 752 C CA . ALA A 1 92 ? 30.534 -18.247 -26.895 1.00 54.84 92 ALA A CA 1
ATOM 753 C C . ALA A 1 92 ? 31.939 -18.790 -27.239 1.00 54.84 92 ALA A C 1
ATOM 755 O O . ALA A 1 92 ? 32.774 -18.040 -27.760 1.00 54.84 92 ALA A O 1
ATOM 756 N N . PRO A 1 93 ? 32.240 -20.082 -26.991 1.00 53.28 93 PRO A N 1
ATOM 757 C CA . PRO A 1 93 ? 33.526 -20.645 -27.360 1.00 53.28 93 PRO A CA 1
ATOM 758 C C . PRO A 1 93 ? 33.692 -20.529 -28.873 1.00 53.28 93 PRO A C 1
ATOM 760 O O . PRO A 1 93 ? 32.836 -20.951 -29.651 1.00 53.28 93 PRO A O 1
ATOM 763 N N . ARG A 1 94 ? 34.810 -19.923 -29.279 1.00 56.34 94 ARG A N 1
ATOM 764 C CA . ARG A 1 94 ? 35.209 -19.710 -30.670 1.00 56.34 94 ARG A CA 1
ATOM 765 C C . ARG A 1 94 ? 35.189 -21.063 -31.388 1.00 56.34 94 ARG A C 1
ATOM 767 O O . ARG A 1 94 ? 36.143 -21.834 -31.286 1.00 56.34 94 ARG A O 1
ATOM 774 N N . ALA A 1 95 ? 34.092 -21.368 -32.082 1.00 56.38 95 ALA A N 1
ATOM 775 C CA . ALA A 1 95 ? 33.975 -22.571 -32.888 1.00 56.38 95 ALA A CA 1
ATOM 776 C C . ALA A 1 95 ? 35.115 -22.539 -33.910 1.00 56.38 95 ALA A C 1
ATOM 778 O O . ALA A 1 95 ? 35.170 -21.666 -34.783 1.00 56.38 95 ALA A O 1
ATOM 779 N N . LYS A 1 96 ? 36.090 -23.436 -33.732 1.00 54.00 96 LYS A N 1
ATOM 780 C CA . LYS A 1 96 ? 37.234 -23.572 -34.629 1.00 54.00 96 LYS A CA 1
ATOM 781 C C . LYS A 1 96 ? 36.670 -23.840 -36.020 1.00 54.00 96 LYS A C 1
ATOM 783 O O . LYS A 1 96 ? 36.092 -24.897 -36.251 1.00 54.00 96 LYS A O 1
ATOM 788 N N . ARG A 1 97 ? 36.818 -22.878 -36.935 1.00 48.81 97 ARG A N 1
ATOM 789 C CA . ARG A 1 97 ? 36.570 -23.098 -38.361 1.00 48.81 97 ARG A CA 1
ATOM 790 C C . ARG A 1 97 ? 37.524 -24.202 -38.810 1.00 48.81 97 ARG A C 1
ATOM 792 O O . ARG A 1 97 ? 38.715 -23.963 -38.989 1.00 48.81 97 ARG A O 1
ATOM 799 N N . SER A 1 98 ? 37.008 -25.417 -38.935 1.00 44.53 98 SER A N 1
ATOM 800 C CA . SER A 1 98 ? 37.683 -26.532 -39.582 1.00 44.53 98 SER A CA 1
ATOM 801 C C . SER A 1 98 ? 37.707 -26.256 -41.082 1.00 44.53 98 SER A C 1
ATOM 803 O O . SER A 1 98 ? 36.821 -26.637 -41.843 1.00 44.53 98 SER A O 1
ATOM 805 N N . THR A 1 99 ? 38.735 -25.537 -41.520 1.00 54.16 99 THR A N 1
ATOM 806 C CA . THR A 1 99 ? 39.047 -25.371 -42.937 1.00 54.16 99 THR A CA 1
ATOM 807 C C . THR A 1 99 ? 39.656 -26.669 -43.459 1.00 54.16 99 THR A C 1
ATOM 809 O O . THR A 1 99 ? 40.874 -26.800 -43.509 1.00 54.16 99 THR A O 1
ATOM 812 N N . SER A 1 100 ? 38.840 -27.646 -43.860 1.00 53.53 100 SER A N 1
ATOM 813 C CA . SER A 1 100 ? 39.323 -28.709 -44.750 1.00 53.53 100 SER A CA 1
ATOM 814 C C . SER A 1 100 ? 38.197 -29.435 -45.489 1.00 53.53 100 SER A C 1
ATOM 816 O O . SER A 1 100 ? 37.753 -30.501 -45.079 1.00 53.53 100 SER A O 1
ATOM 818 N N . CYS A 1 101 ? 37.825 -28.923 -46.659 1.00 39.78 101 CYS A N 1
ATOM 819 C CA . CYS A 1 101 ? 37.391 -29.779 -47.761 1.00 39.78 101 CYS A CA 1
ATOM 820 C C . CYS A 1 101 ? 38.130 -29.332 -49.024 1.00 39.78 101 CYS A C 1
ATOM 822 O O . CYS A 1 101 ? 37.702 -28.425 -49.735 1.00 39.78 101 CYS A O 1
ATOM 824 N N . ARG A 1 102 ? 39.277 -29.971 -49.291 1.00 49.94 102 ARG A N 1
ATOM 825 C CA . ARG A 1 102 ? 39.872 -29.999 -50.631 1.00 49.94 102 ARG A CA 1
ATOM 826 C C . ARG A 1 102 ? 38.882 -30.705 -51.559 1.00 49.94 102 ARG A C 1
ATOM 828 O O . ARG A 1 102 ? 38.578 -31.873 -51.339 1.00 49.94 102 ARG A O 1
ATOM 835 N N . ARG A 1 103 ? 38.405 -30.021 -52.599 1.00 50.62 103 ARG A N 1
ATOM 836 C CA . ARG A 1 103 ? 37.763 -30.680 -53.746 1.00 50.62 103 ARG A CA 1
ATOM 837 C C . ARG A 1 103 ? 38.845 -31.320 -54.627 1.00 50.62 103 ARG A C 1
ATOM 839 O O . ARG A 1 103 ? 39.839 -30.644 -54.904 1.00 50.62 103 ARG A O 1
ATOM 846 N N . PRO A 1 104 ? 38.683 -32.568 -55.098 1.00 57.19 104 PRO A N 1
ATOM 847 C CA . PRO A 1 104 ? 39.525 -33.096 -56.157 1.00 57.19 104 PRO A CA 1
ATOM 848 C C . PRO A 1 104 ? 39.080 -32.521 -57.506 1.00 57.19 104 PRO A C 1
ATOM 850 O O . PRO A 1 104 ? 37.888 -32.401 -57.786 1.00 57.19 104 PRO A O 1
ATOM 853 N N . ARG A 1 105 ? 40.072 -32.158 -58.323 1.00 50.78 105 ARG A N 1
ATOM 854 C CA . ARG A 1 105 ? 39.917 -31.777 -59.730 1.00 50.78 105 ARG A CA 1
ATOM 855 C C . ARG A 1 105 ? 39.392 -32.959 -60.550 1.00 50.78 105 ARG A C 1
ATOM 857 O O . ARG A 1 105 ? 39.924 -34.062 -60.418 1.00 50.78 105 ARG A O 1
ATOM 864 N N . ARG A 1 106 ? 38.458 -32.683 -61.454 1.00 59.47 106 ARG A N 1
ATOM 865 C CA . ARG A 1 106 ? 38.387 -33.292 -62.784 1.00 59.47 106 ARG A CA 1
ATOM 866 C C . ARG A 1 106 ? 38.042 -32.205 -63.783 1.00 59.47 106 ARG A C 1
ATOM 868 O O . ARG A 1 106 ? 37.207 -31.352 -63.414 1.00 59.47 106 ARG A O 1
#

Radius of gyration: 26.66 Å; Cα contacts (8 Å, |Δi|>4): 62; chains: 1; bounding box: 57×47×79 Å

Solvent-accessible surface area (backbone atoms only — not comparable to full-atom values): 6505 Å² total; per-residue (Å²): 119,41,68,70,95,60,88,49,71,56,97,91,38,72,51,51,54,66,56,41,41,54,48,46,20,52,51,47,40,30,56,76,45,75,65,74,58,55,70,65,59,53,48,54,52,47,66,65,43,43,89,80,43,53,60,47,60,35,51,62,51,26,52,51,53,48,55,62,73,70,58,74,58,68,80,58,50,53,52,56,52,49,52,53,55,47,51,57,65,70,66,51,78,81,75,76,81,79,88,76,81,84,77,82,89,131

Organism: Variovorax paradoxus (NCBI:txid34073)

Foldseek 3Di:
DDADPDFDADPNDTDDRLRVLLVLLLVLLCVLVVNPDDPVVSVVLSVVCCVPDSNDRSNVSSVVSSCVVPDDDPVVVVVVVVVVVVCVVVPPPPPPPPPDDDDDDD